Protein AF-A0A536W6Q8-F1 (afdb_monomer_lite)

pLDDT: mean 84.89, std 8.85, range [53.59, 94.88]

Radius of gyration: 23.13 Å; chains: 1; bounding box: 44×34×60 Å

Structure (mmCIF, N/CA/C/O backbone):
data_AF-A0A536W6Q8-F1
#
_entry.id   AF-A0A536W6Q8-F1
#
loop_
_atom_site.group_PDB
_atom_site.id
_atom_site.type_symbol
_atom_site.label_atom_id
_atom_site.label_alt_id
_atom_site.label_comp_id
_atom_site.label_asym_id
_atom_site.label_entity_id
_atom_site.label_seq_id
_atom_site.pdbx_PDB_ins_code
_atom_site.Cartn_x
_atom_site.Cartn_y
_atom_site.Cartn_z
_atom_site.occupancy
_atom_site.B_iso_or_equiv
_atom_site.auth_seq_id
_atom_site.auth_comp_id
_atom_site.auth_asym_id
_atom_site.auth_atom_id
_atom_site.pdbx_PDB_model_num
ATOM 1 N N . MET A 1 1 ? 20.290 -18.464 -5.940 1.00 53.59 1 MET A N 1
ATOM 2 C CA . MET A 1 1 ? 20.003 -18.425 -4.486 1.00 53.59 1 MET A CA 1
ATOM 3 C C . MET A 1 1 ? 21.215 -18.754 -3.607 1.00 53.59 1 MET A C 1
ATOM 5 O O . MET A 1 1 ? 21.251 -18.260 -2.495 1.00 53.59 1 MET A O 1
ATOM 9 N N . LEU A 1 2 ? 22.236 -19.481 -4.092 1.00 62.50 2 LEU A N 1
ATOM 10 C CA . LEU A 1 2 ? 23.472 -19.775 -3.336 1.00 62.50 2 LEU A CA 1
ATOM 11 C C . LEU A 1 2 ? 24.387 -18.564 -3.043 1.00 62.50 2 LEU A C 1
ATOM 13 O O . LEU A 1 2 ? 25.188 -18.629 -2.123 1.00 62.50 2 LEU A O 1
ATOM 17 N N . THR A 1 3 ? 24.283 -17.465 -3.799 1.00 76.50 3 THR A N 1
ATOM 18 C CA . THR A 1 3 ? 25.194 -16.304 -3.702 1.00 76.50 3 THR A CA 1
ATOM 19 C C . THR A 1 3 ? 24.616 -15.104 -2.945 1.00 76.50 3 THR A C 1
ATOM 21 O O . THR A 1 3 ? 25.265 -14.067 -2.872 1.00 76.50 3 THR A O 1
ATOM 24 N N . GLY A 1 4 ? 23.379 -15.192 -2.435 1.00 81.12 4 GLY A N 1
ATOM 25 C CA . GLY A 1 4 ? 22.700 -14.055 -1.793 1.00 81.12 4 GLY A CA 1
ATOM 26 C C . GLY A 1 4 ? 22.413 -12.864 -2.723 1.00 81.12 4 GLY A C 1
ATOM 27 O O . GLY A 1 4 ? 22.005 -11.808 -2.250 1.00 81.12 4 GLY A O 1
ATOM 28 N N . MET A 1 5 ? 22.616 -13.006 -4.041 1.00 84.25 5 MET A N 1
ATOM 29 C CA . MET A 1 5 ? 22.376 -11.916 -4.988 1.00 84.25 5 MET A CA 1
ATOM 30 C C . MET A 1 5 ? 20.895 -11.508 -5.023 1.00 84.25 5 MET A C 1
ATOM 32 O O . MET A 1 5 ? 20.028 -12.388 -5.081 1.00 84.25 5 MET A O 1
ATOM 36 N N . PRO A 1 6 ? 20.600 -10.194 -5.089 1.00 86.12 6 PRO A N 1
ATOM 37 C CA . PRO A 1 6 ? 19.252 -9.700 -5.322 1.00 86.12 6 PRO A CA 1
ATOM 38 C C . PRO A 1 6 ? 18.645 -10.323 -6.583 1.00 86.12 6 PRO A C 1
ATOM 40 O O . PRO A 1 6 ? 19.308 -10.460 -7.618 1.00 86.12 6 PRO A O 1
ATOM 43 N N . ILE A 1 7 ? 17.361 -10.674 -6.498 1.00 84.62 7 ILE A N 1
ATOM 44 C CA . ILE A 1 7 ? 16.607 -11.330 -7.577 1.00 84.62 7 ILE A CA 1
ATOM 45 C C . ILE A 1 7 ? 16.648 -10.486 -8.860 1.00 84.62 7 ILE A C 1
ATOM 47 O O . ILE A 1 7 ? 16.835 -11.028 -9.947 1.00 84.62 7 ILE A O 1
ATOM 51 N N . SER A 1 8 ? 16.567 -9.160 -8.725 1.00 84.75 8 SER A N 1
ATOM 52 C CA . SER A 1 8 ? 16.653 -8.205 -9.834 1.00 84.75 8 SER A CA 1
ATOM 53 C C . SER A 1 8 ? 17.954 -8.330 -10.627 1.00 84.75 8 SER A C 1
ATOM 55 O O . SER A 1 8 ? 17.918 -8.351 -11.856 1.00 84.75 8 SER A O 1
ATOM 57 N N . ILE A 1 9 ? 19.095 -8.473 -9.945 1.00 87.12 9 ILE A N 1
ATOM 58 C CA . ILE A 1 9 ? 20.395 -8.581 -10.613 1.00 87.12 9 ILE A CA 1
ATOM 59 C C . ILE A 1 9 ? 20.508 -9.933 -11.315 1.00 87.12 9 ILE A C 1
ATOM 61 O O . ILE A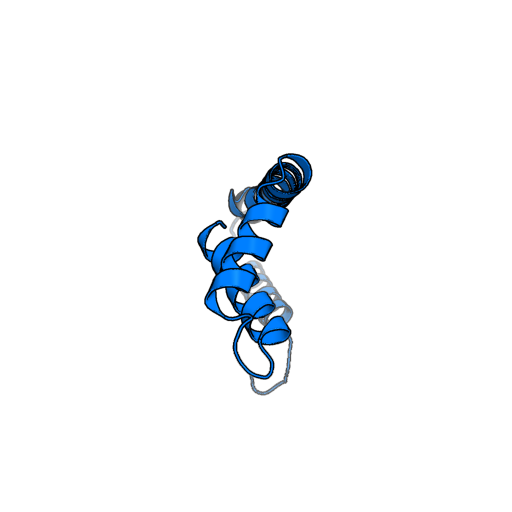 1 9 ? 20.929 -9.980 -12.464 1.00 87.12 9 ILE A O 1
ATOM 65 N N . SER A 1 10 ? 20.072 -11.024 -10.675 1.00 88.06 10 SER A N 1
ATOM 66 C CA . SER A 1 10 ? 20.105 -12.359 -11.296 1.00 88.06 10 SER A CA 1
ATOM 67 C C . SER A 1 10 ? 19.240 -12.428 -12.562 1.00 88.06 10 SER A C 1
ATOM 69 O O . SER A 1 10 ? 19.677 -12.963 -13.583 1.00 88.06 10 SER A O 1
ATOM 71 N N . LEU A 1 11 ? 18.036 -11.844 -12.525 1.00 87.50 11 LEU A N 1
ATOM 72 C CA . LEU A 1 11 ? 17.154 -11.755 -13.691 1.00 87.50 11 LEU A CA 1
ATOM 73 C C . LEU A 1 11 ? 17.764 -10.879 -14.793 1.00 87.50 11 LEU A C 1
ATOM 75 O O . LEU A 1 11 ? 17.815 -11.306 -15.944 1.00 87.50 11 LEU A O 1
ATOM 79 N N . GLY A 1 12 ? 18.290 -9.700 -14.446 1.00 86.31 12 GLY A N 1
ATOM 80 C CA . GLY A 1 12 ? 18.934 -8.804 -15.410 1.00 86.31 12 GLY A CA 1
ATOM 81 C C . GLY A 1 12 ? 20.133 -9.450 -16.109 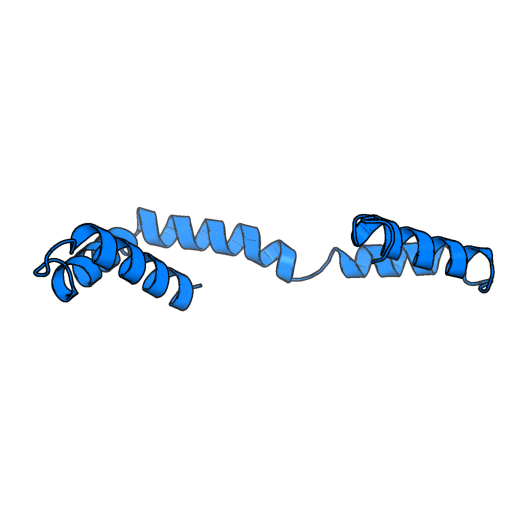1.00 86.31 12 GLY A C 1
ATOM 82 O O . GLY A 1 12 ? 20.251 -9.375 -17.329 1.00 86.31 12 GLY A O 1
ATOM 83 N N . LEU A 1 13 ? 20.983 -10.155 -15.358 1.00 86.81 13 LEU A N 1
ATOM 84 C CA . LEU A 1 13 ? 22.173 -10.827 -15.891 1.00 86.81 13 LEU A CA 1
ATOM 85 C C . LEU A 1 13 ? 21.807 -12.003 -16.805 1.00 86.81 13 LEU A C 1
ATOM 87 O O . LEU A 1 13 ? 22.457 -12.202 -17.830 1.00 86.81 13 LEU A O 1
ATOM 91 N N . THR A 1 14 ? 20.730 -12.726 -16.485 1.00 86.12 14 THR A N 1
ATOM 92 C CA . THR A 1 14 ? 20.190 -13.806 -17.330 1.00 86.12 14 THR A CA 1
ATOM 93 C C . THR A 1 14 ? 19.644 -13.254 -18.649 1.00 86.12 14 THR A C 1
ATOM 95 O O . THR A 1 14 ? 19.932 -13.791 -19.716 1.00 86.12 14 THR A O 1
ATOM 98 N N . VAL A 1 15 ? 18.901 -12.142 -18.600 1.00 84.38 15 VAL A N 1
ATOM 99 C CA . VAL A 1 15 ? 18.369 -11.481 -19.804 1.00 84.38 15 VAL A CA 1
ATOM 100 C C . VAL A 1 15 ? 19.502 -10.938 -20.677 1.00 84.38 15 VAL A C 1
ATOM 102 O O . VAL A 1 15 ? 19.476 -11.135 -21.889 1.00 84.38 15 VAL A O 1
ATOM 105 N N . LEU A 1 16 ? 20.515 -10.306 -20.075 1.00 83.62 16 LEU A N 1
ATOM 106 C CA . LEU A 1 16 ? 21.682 -9.786 -20.793 1.00 83.62 16 LEU A CA 1
ATOM 107 C C . LEU A 1 16 ? 22.494 -10.907 -21.449 1.00 83.62 16 LEU A C 1
ATOM 109 O O . LEU A 1 16 ? 22.787 -10.827 -22.639 1.00 83.62 16 LEU A O 1
ATOM 113 N N . THR A 1 17 ? 22.819 -11.974 -20.717 1.00 84.44 17 THR A N 1
ATOM 114 C CA . THR A 1 17 ? 23.561 -13.107 -21.297 1.00 84.44 17 THR A CA 1
ATOM 115 C C . THR A 1 17 ? 22.780 -13.776 -22.425 1.00 84.44 17 THR A C 1
ATOM 117 O O . THR A 1 17 ? 23.363 -14.050 -23.469 1.00 84.44 17 THR A O 1
ATOM 120 N N . TYR A 1 18 ? 21.465 -13.955 -22.286 1.00 82.56 18 TYR A N 1
ATOM 121 C CA . TYR A 1 18 ? 20.628 -14.486 -23.365 1.00 82.56 18 TYR A CA 1
ATOM 122 C C . TYR A 1 18 ? 20.629 -13.589 -24.617 1.00 82.56 18 TYR A C 1
ATOM 124 O O . TYR A 1 18 ? 20.756 -14.093 -25.736 1.00 82.56 18 TYR A O 1
ATOM 132 N N . LEU A 1 19 ? 20.541 -12.265 -24.437 1.00 80.19 19 LEU A N 1
ATOM 133 C CA . LEU A 1 19 ? 20.536 -11.304 -25.544 1.00 80.19 19 LEU A CA 1
ATOM 134 C C . LEU A 1 19 ? 21.845 -11.309 -26.338 1.00 80.19 19 LEU A C 1
ATOM 136 O O . LEU A 1 19 ? 21.810 -11.234 -27.560 1.00 80.19 19 LEU A O 1
ATOM 140 N N . PHE A 1 20 ? 22.987 -11.372 -25.649 1.00 78.56 20 PHE A N 1
ATOM 141 C CA . PHE A 1 20 ? 24.302 -11.267 -26.285 1.00 78.56 20 PHE A CA 1
ATOM 142 C C . PHE A 1 20 ? 24.867 -12.612 -26.760 1.00 78.56 20 PHE A C 1
ATOM 144 O O . PHE A 1 20 ? 25.656 -12.624 -27.701 1.00 78.56 20 PHE A O 1
ATOM 151 N N . ALA A 1 21 ? 24.493 -13.735 -26.133 1.00 79.31 21 ALA A N 1
ATOM 152 C CA . ALA A 1 21 ? 25.091 -15.041 -26.426 1.00 79.31 21 ALA A CA 1
ATOM 153 C C . ALA A 1 21 ? 24.238 -15.951 -27.327 1.00 79.31 21 ALA A C 1
ATOM 155 O O . ALA A 1 21 ? 24.803 -16.795 -28.018 1.00 79.31 21 ALA A O 1
ATOM 156 N N . MET A 1 22 ? 22.902 -15.827 -27.323 1.00 72.81 22 MET A N 1
ATOM 157 C CA . MET A 1 22 ? 22.015 -16.773 -28.028 1.00 72.81 22 MET A CA 1
ATOM 158 C C . MET A 1 22 ? 21.097 -16.148 -29.082 1.00 72.81 22 MET A C 1
ATOM 160 O O . MET A 1 22 ? 20.443 -16.887 -29.817 1.00 72.81 22 MET A O 1
ATOM 164 N N . THR A 1 23 ? 21.006 -14.821 -29.182 1.00 72.25 23 THR A N 1
ATOM 165 C CA . THR A 1 23 ? 19.983 -14.175 -30.014 1.00 72.25 23 THR A CA 1
ATOM 166 C C . THR A 1 23 ? 20.568 -13.119 -30.953 1.00 72.25 23 THR A C 1
ATOM 168 O O . THR A 1 23 ? 21.464 -12.371 -30.588 1.00 72.25 23 THR A O 1
ATOM 171 N N . SER A 1 24 ? 20.039 -13.047 -32.176 1.00 72.25 24 SER A N 1
ATOM 172 C CA . SER A 1 24 ? 20.324 -12.009 -33.185 1.00 72.25 24 SER A CA 1
ATOM 173 C C . SER A 1 24 ? 19.155 -11.026 -33.352 1.00 72.25 24 SER A C 1
ATOM 175 O O . SER A 1 24 ? 19.052 -10.301 -34.340 1.00 72.25 24 SER A O 1
ATOM 177 N N . VAL A 1 25 ? 18.230 -11.035 -32.389 1.00 69.94 25 VAL A N 1
ATOM 178 C CA . VAL A 1 25 ? 17.031 -10.197 -32.367 1.00 69.94 25 VAL A CA 1
ATOM 179 C C . VAL A 1 25 ? 17.439 -8.722 -32.274 1.00 69.94 25 VAL A C 1
ATOM 181 O O . VAL A 1 25 ? 18.262 -8.374 -31.424 1.00 69.94 25 VAL A O 1
ATOM 184 N N . PRO A 1 26 ? 16.844 -7.832 -33.091 1.00 74.75 26 PRO A N 1
ATOM 185 C CA . PRO A 1 26 ? 17.134 -6.408 -33.032 1.00 74.75 26 PRO A CA 1
ATOM 186 C C . PRO A 1 26 ? 16.856 -5.851 -31.634 1.00 74.75 26 PRO A C 1
ATOM 188 O O . PRO A 1 26 ? 15.766 -6.041 -31.084 1.00 74.75 26 PRO A O 1
ATOM 191 N N . ILE A 1 27 ? 17.818 -5.108 -31.082 1.00 74.81 27 ILE A N 1
ATOM 192 C CA . ILE A 1 27 ? 17.718 -4.454 -29.765 1.00 74.81 27 ILE A CA 1
ATOM 193 C C . ILE A 1 27 ? 16.460 -3.574 -29.672 1.00 74.81 27 ILE A C 1
ATOM 195 O O . ILE A 1 27 ? 15.854 -3.472 -28.605 1.00 74.81 27 ILE A O 1
ATOM 199 N N . GLN A 1 28 ? 15.992 -3.022 -30.797 1.00 76.69 28 GLN A N 1
ATOM 200 C CA . GLN A 1 28 ? 14.740 -2.265 -30.868 1.00 76.69 28 GLN A CA 1
ATOM 201 C C . GLN A 1 28 ? 13.519 -3.076 -30.394 1.00 76.69 28 GLN A C 1
ATOM 203 O O . GLN A 1 28 ? 12.653 -2.535 -29.712 1.00 76.69 28 GLN A O 1
ATOM 208 N N . SER A 1 29 ? 13.453 -4.380 -30.689 1.00 76.25 29 SER A N 1
ATOM 209 C CA . SER A 1 29 ? 12.330 -5.240 -30.267 1.00 76.25 29 SER A CA 1
ATOM 210 C C . SER A 1 29 ? 12.339 -5.514 -28.759 1.00 76.25 29 SER A C 1
ATOM 212 O O . SER A 1 29 ? 11.291 -5.710 -28.142 1.00 76.25 29 SER A O 1
ATOM 214 N N . VAL A 1 30 ? 13.528 -5.517 -28.155 1.00 79.38 30 VAL A N 1
ATOM 215 C CA . VAL A 1 30 ? 13.723 -5.689 -26.710 1.00 79.38 30 VAL A CA 1
ATOM 216 C C . VAL A 1 30 ? 13.337 -4.410 -25.976 1.00 79.38 30 VAL A C 1
ATOM 218 O O . VAL A 1 30 ? 12.596 -4.472 -24.997 1.00 79.38 30 VAL A O 1
ATOM 221 N N . ALA A 1 31 ? 13.760 -3.253 -26.494 1.00 78.12 31 ALA A N 1
ATOM 222 C CA . ALA A 1 31 ? 13.347 -1.951 -25.982 1.00 78.12 31 ALA A CA 1
ATOM 223 C C . ALA A 1 31 ? 11.817 -1.795 -26.015 1.00 78.12 31 ALA A C 1
ATOM 225 O O . ALA A 1 31 ? 11.225 -1.396 -25.015 1.00 78.12 31 ALA A O 1
ATOM 226 N N . LEU A 1 32 ? 11.163 -2.205 -27.109 1.00 79.62 32 LEU A N 1
ATOM 227 C CA . LEU A 1 32 ? 9.703 -2.169 -27.215 1.00 79.62 32 LEU A CA 1
ATOM 228 C C . LEU A 1 32 ? 9.025 -3.053 -26.152 1.00 79.62 32 LEU A C 1
ATOM 230 O O . LEU A 1 32 ? 8.096 -2.612 -25.482 1.00 79.62 32 LEU A O 1
ATOM 234 N N . LYS A 1 33 ? 9.523 -4.279 -25.930 1.00 77.81 33 LYS A N 1
ATOM 235 C CA . LYS A 1 33 ? 9.004 -5.173 -24.879 1.00 77.81 33 LYS A CA 1
ATOM 236 C C . LYS A 1 33 ? 9.171 -4.594 -23.474 1.00 77.81 33 LYS A C 1
ATOM 238 O O . LYS A 1 33 ? 8.248 -4.707 -22.674 1.00 77.81 33 LYS A O 1
ATOM 243 N N . LEU A 1 34 ? 10.300 -3.948 -23.186 1.00 78.06 34 LEU A N 1
ATOM 244 C CA . LEU A 1 34 ? 10.514 -3.259 -21.910 1.00 78.06 34 LEU A CA 1
ATOM 245 C C . LEU A 1 34 ? 9.524 -2.101 -21.725 1.00 78.06 34 LEU A C 1
ATOM 247 O O . LEU A 1 34 ? 8.903 -2.010 -20.671 1.00 78.06 34 LEU A O 1
ATOM 251 N N . PHE A 1 35 ? 9.302 -1.285 -22.758 1.00 76.88 35 PHE A N 1
ATOM 252 C CA . PHE A 1 35 ? 8.321 -0.194 -22.718 1.00 76.88 35 PHE A CA 1
ATOM 253 C C . PHE A 1 35 ? 6.889 -0.698 -22.515 1.00 76.88 35 PHE A C 1
ATOM 255 O O . PHE A 1 35 ? 6.208 -0.249 -21.596 1.00 76.88 35 PHE A O 1
ATOM 262 N N . THR A 1 36 ? 6.463 -1.714 -23.271 1.00 74.56 36 THR A N 1
ATOM 263 C CA . THR A 1 36 ? 5.135 -2.326 -23.069 1.00 74.56 36 THR A CA 1
ATOM 264 C C . THR A 1 36 ? 4.983 -2.988 -21.696 1.00 74.56 36 THR A C 1
ATOM 266 O O . THR A 1 36 ? 3.862 -3.218 -21.255 1.00 74.56 36 THR A O 1
ATOM 269 N N . GLY A 1 37 ? 6.084 -3.327 -21.015 1.00 67.06 37 GLY A N 1
ATOM 270 C CA . GLY A 1 37 ? 6.083 -3.829 -19.640 1.00 67.06 37 GLY A CA 1
ATOM 271 C C . GLY A 1 37 ? 5.928 -2.734 -18.580 1.00 67.06 37 GLY A C 1
ATOM 272 O O . GLY A 1 37 ? 5.469 -3.032 -17.484 1.00 67.06 37 GLY A O 1
ATOM 273 N N . ILE A 1 38 ? 6.278 -1.486 -18.902 1.00 68.81 38 ILE A N 1
ATOM 274 C CA . ILE A 1 38 ? 6.115 -0.317 -18.022 1.00 68.81 38 ILE A CA 1
ATOM 275 C C . ILE A 1 38 ? 4.709 0.279 -18.178 1.00 68.81 38 ILE A C 1
ATOM 277 O O . ILE A 1 38 ? 4.128 0.743 -17.204 1.00 68.81 38 ILE A O 1
ATOM 281 N N . GLU A 1 39 ? 4.108 0.197 -19.366 1.00 65.88 39 GLU A N 1
ATOM 282 C CA . GLU A 1 39 ? 2.717 0.608 -19.635 1.00 65.88 39 GLU A CA 1
ATOM 283 C C . GLU A 1 39 ? 1.671 -0.363 -19.047 1.00 65.88 39 GLU A C 1
ATOM 285 O O . GLU A 1 39 ? 0.657 -0.692 -19.666 1.00 65.88 39 GLU A O 1
ATOM 290 N N . ARG A 1 40 ? 1.907 -0.888 -17.843 1.00 64.44 40 ARG A N 1
ATOM 291 C CA . ARG A 1 40 ? 0.945 -1.750 -17.158 1.00 64.44 40 ARG A CA 1
ATOM 292 C C . ARG A 1 40 ? -0.054 -0.884 -16.401 1.00 64.44 40 ARG A C 1
ATOM 294 O O . ARG A 1 40 ? 0.321 0.012 -15.647 1.00 64.44 40 ARG A O 1
ATOM 301 N N . PHE A 1 41 ? -1.335 -1.215 -16.561 1.00 66.25 41 PHE A N 1
ATOM 302 C CA . PHE A 1 41 ? -2.460 -0.662 -15.797 1.00 66.25 41 PHE A CA 1
ATOM 303 C C . PHE A 1 41 ? -2.199 -0.655 -14.277 1.00 66.25 41 PHE A C 1
ATOM 305 O O . PHE A 1 41 ? -2.660 0.224 -13.558 1.00 66.25 41 PHE A O 1
ATOM 312 N N . GLU A 1 42 ? -1.373 -1.587 -13.810 1.00 77.88 42 GLU A N 1
ATOM 313 C CA . GLU A 1 42 ? -0.874 -1.705 -12.440 1.00 77.88 42 GLU A CA 1
ATOM 314 C C . GLU A 1 42 ? -0.200 -0.426 -11.915 1.00 77.88 42 GLU A C 1
ATOM 316 O O . GLU A 1 42 ? -0.448 -0.036 -10.777 1.00 77.88 42 GLU A O 1
ATOM 321 N N . ILE A 1 43 ? 0.603 0.282 -12.721 1.00 80.12 43 ILE A N 1
ATOM 322 C CA . ILE A 1 43 ? 1.268 1.517 -12.262 1.00 80.12 43 ILE A CA 1
ATOM 323 C C . ILE A 1 43 ? 0.246 2.650 -12.097 1.00 80.12 43 ILE A C 1
ATOM 325 O O . ILE A 1 43 ? 0.385 3.473 -11.192 1.00 80.12 43 ILE A O 1
ATOM 329 N N . MET A 1 44 ? -0.821 2.660 -12.908 1.00 85.06 44 MET A N 1
ATOM 330 C CA . MET A 1 44 ? -1.951 3.582 -12.738 1.00 85.06 44 MET A CA 1
ATOM 331 C C . MET A 1 44 ? -2.815 3.244 -11.516 1.00 85.06 44 MET A C 1
ATOM 333 O O . MET A 1 44 ? -3.513 4.124 -11.014 1.00 85.06 44 MET A O 1
ATOM 337 N N . ALA A 1 45 ? -2.745 2.024 -10.977 1.00 85.94 45 ALA A N 1
ATOM 338 C CA . ALA A 1 45 ? -3.454 1.684 -9.746 1.00 85.94 45 ALA A CA 1
ATOM 339 C C . ALA A 1 45 ? -2.967 2.535 -8.561 1.00 85.94 45 ALA A C 1
ATOM 341 O O . ALA A 1 45 ? -3.784 2.956 -7.752 1.00 85.94 45 ALA A O 1
ATOM 342 N N . ILE A 1 46 ? -1.673 2.875 -8.493 1.00 89.06 46 ILE A N 1
ATOM 343 C CA . ILE A 1 46 ? -1.094 3.698 -7.415 1.00 89.06 46 ILE A CA 1
ATOM 344 C C . ILE A 1 46 ? -1.762 5.086 -7.315 1.00 89.06 46 ILE A C 1
ATOM 346 O O . ILE A 1 46 ? -2.286 5.411 -6.246 1.00 89.06 46 ILE A O 1
ATOM 350 N N . PRO A 1 47 ? -1.797 5.925 -8.374 1.00 90.69 47 PRO A N 1
ATOM 351 C CA . PRO A 1 47 ? -2.461 7.221 -8.300 1.00 90.69 47 PRO A CA 1
ATOM 352 C C . PRO A 1 47 ? -3.969 7.093 -8.069 1.00 90.69 47 PRO A C 1
ATOM 354 O O . PRO A 1 47 ? -4.522 7.917 -7.343 1.00 90.69 47 PRO A O 1
ATOM 357 N N . PHE A 1 48 ? -4.637 6.065 -8.607 1.00 89.69 48 PHE A N 1
ATOM 358 C CA . PHE A 1 48 ? -6.058 5.838 -8.320 1.00 89.69 48 PHE A CA 1
ATOM 359 C C . PHE A 1 48 ? -6.311 5.459 -6.858 1.00 89.69 48 PHE A C 1
ATOM 361 O O . PHE A 1 48 ? -7.263 5.967 -6.272 1.00 89.69 48 PHE A O 1
ATOM 368 N N . PHE A 1 49 ? -5.439 4.661 -6.240 1.00 89.44 49 PHE A N 1
ATOM 369 C CA . PHE A 1 49 ? -5.512 4.323 -4.816 1.00 89.44 49 PHE A CA 1
ATOM 370 C C . PHE A 1 49 ? -5.342 5.576 -3.944 1.00 89.44 49 PHE A C 1
ATOM 372 O O . PHE A 1 49 ? -6.086 5.783 -2.986 1.00 89.44 49 PHE A O 1
ATOM 379 N N . ILE A 1 50 ? -4.408 6.464 -4.312 1.00 91.06 50 ILE A N 1
ATOM 380 C CA . ILE A 1 50 ? -4.207 7.757 -3.638 1.00 91.06 50 ILE A CA 1
ATOM 381 C C . ILE A 1 50 ? -5.445 8.652 -3.803 1.00 91.06 50 ILE A C 1
ATOM 383 O O . ILE A 1 50 ? -5.911 9.252 -2.832 1.00 91.06 50 ILE A O 1
ATOM 387 N N . LEU A 1 51 ? -6.010 8.727 -5.012 1.00 92.75 51 LEU A N 1
ATOM 388 C CA . LEU A 1 51 ? -7.212 9.512 -5.297 1.00 92.75 51 LEU A CA 1
ATOM 389 C C . LEU A 1 51 ? -8.426 8.991 -4.507 1.00 92.75 51 LEU A C 1
ATOM 391 O O . LEU A 1 51 ? -9.132 9.774 -3.871 1.00 92.75 51 LEU A O 1
ATOM 395 N N . ALA A 1 52 ? -8.634 7.672 -4.494 1.00 90.19 52 ALA A N 1
ATOM 396 C CA . ALA A 1 52 ? -9.675 7.010 -3.715 1.00 90.19 52 ALA A CA 1
ATOM 397 C C . ALA A 1 52 ? -9.481 7.242 -2.209 1.00 90.19 52 ALA A C 1
ATOM 399 O O . ALA A 1 52 ? -10.435 7.595 -1.515 1.00 90.19 52 ALA A O 1
ATOM 400 N N . GLY A 1 53 ? -8.246 7.148 -1.707 1.00 89.88 53 GLY A N 1
ATOM 401 C CA . GLY A 1 53 ? -7.906 7.470 -0.319 1.00 89.88 53 GLY A CA 1
ATOM 402 C C . GLY A 1 53 ? -8.248 8.915 0.059 1.00 89.88 53 GLY A C 1
ATOM 403 O O . GLY A 1 53 ? -8.841 9.161 1.117 1.00 89.88 53 GLY A O 1
ATOM 404 N N . ASN A 1 54 ? -7.968 9.870 -0.833 1.00 91.38 54 ASN A N 1
ATOM 405 C CA . ASN A 1 54 ? -8.365 11.266 -0.651 1.00 91.38 54 ASN A CA 1
ATOM 406 C C . ASN A 1 54 ? -9.890 11.428 -0.646 1.00 91.38 54 ASN A C 1
ATOM 408 O O . ASN A 1 54 ? -10.415 12.123 0.226 1.00 91.38 54 ASN A O 1
ATOM 412 N N . PHE A 1 55 ? -10.626 10.755 -1.535 1.00 91.81 55 PHE A N 1
ATOM 413 C CA . PHE A 1 55 ? -12.092 10.790 -1.514 1.00 91.81 55 PHE A CA 1
ATOM 414 C C . PHE A 1 55 ? -12.684 10.189 -0.237 1.00 91.81 55 PHE A C 1
ATOM 416 O O . PHE A 1 55 ? -13.591 10.782 0.348 1.00 91.81 55 PHE A O 1
ATOM 423 N N . LEU A 1 56 ? -12.161 9.060 0.243 1.00 92.12 56 LEU A N 1
ATOM 424 C CA . LEU A 1 56 ? -12.618 8.431 1.485 1.00 92.12 56 LEU A CA 1
ATOM 425 C C . LEU A 1 56 ? -12.366 9.329 2.702 1.00 92.12 56 LEU A C 1
ATOM 427 O O . LEU A 1 56 ? -13.209 9.407 3.603 1.00 92.12 56 LEU A O 1
ATOM 431 N N . THR A 1 57 ? -11.231 10.029 2.716 1.00 89.75 57 THR A N 1
ATOM 432 C CA . THR A 1 57 ? -10.846 10.929 3.809 1.00 89.75 57 THR A CA 1
ATOM 433 C C . THR A 1 57 ? -11.663 12.221 3.785 1.00 89.75 57 THR A C 1
ATOM 435 O O . THR A 1 57 ? -12.312 12.551 4.779 1.00 89.75 57 THR A O 1
ATOM 438 N N . HIS A 1 58 ? -11.708 12.922 2.648 1.00 91.62 58 HIS A N 1
ATOM 439 C CA . HIS A 1 58 ? -12.446 14.183 2.512 1.00 91.62 58 HIS A CA 1
ATOM 440 C C . HIS A 1 58 ? -13.969 13.995 2.523 1.00 91.62 58 HIS A C 1
ATOM 442 O O . HIS A 1 58 ? -14.685 14.850 3.037 1.00 91.62 58 HIS A O 1
ATOM 448 N N . GLY A 1 59 ? -14.477 12.864 2.028 1.00 89.56 59 GLY A N 1
ATOM 449 C CA . GLY A 1 59 ? -15.901 12.515 2.069 1.00 89.56 59 GLY A CA 1
ATOM 450 C C . GLY A 1 59 ? -16.400 12.060 3.447 1.00 89.56 59 GLY A C 1
ATOM 451 O O . GLY A 1 59 ? -17.579 11.749 3.606 1.00 89.56 59 GLY A O 1
ATOM 452 N N . GLY A 1 60 ? -15.519 11.971 4.451 1.00 90.44 60 GLY A N 1
ATOM 453 C CA . GLY A 1 60 ? -15.866 11.544 5.811 1.00 90.44 60 GLY A CA 1
ATOM 454 C C . GLY A 1 60 ? -16.189 10.051 5.952 1.00 90.44 60 GLY A C 1
ATOM 455 O O . GLY A 1 60 ? -16.487 9.593 7.058 1.00 90.44 60 GLY A O 1
ATOM 456 N N . VAL A 1 61 ? -16.097 9.277 4.865 1.00 91.12 61 VAL A N 1
ATOM 457 C CA . VAL A 1 61 ? -16.318 7.824 4.854 1.00 91.12 61 VAL A CA 1
ATOM 458 C C . VAL A 1 61 ? -15.286 7.131 5.738 1.00 91.12 61 VAL A C 1
ATOM 460 O O . VAL A 1 61 ? -15.658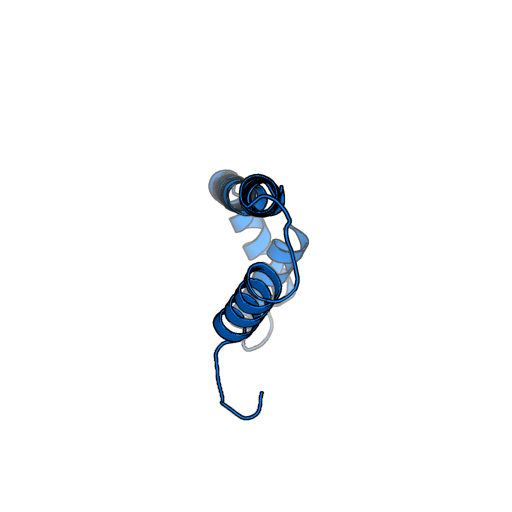 6.293 6.554 1.00 91.12 61 VAL A O 1
ATOM 463 N N . ALA A 1 62 ? -14.024 7.563 5.683 1.00 90.94 62 ALA A N 1
ATOM 464 C CA . ALA A 1 62 ? -12.960 7.014 6.514 1.00 90.94 62 ALA A CA 1
ATOM 465 C C . ALA A 1 62 ? -13.272 7.132 8.018 1.00 90.94 62 ALA A C 1
ATOM 467 O O . ALA A 1 62 ? -13.152 6.164 8.768 1.00 90.94 62 ALA A O 1
ATOM 468 N N . ARG A 1 63 ? -13.768 8.298 8.458 1.00 92.94 63 ARG A N 1
ATOM 469 C CA . ARG A 1 63 ? -14.183 8.531 9.853 1.00 92.94 63 ARG A CA 1
ATOM 470 C C . ARG A 1 63 ? -15.350 7.618 10.248 1.00 92.94 63 ARG A C 1
ATOM 472 O O . ARG A 1 63 ? -15.350 7.066 11.345 1.00 92.94 63 ARG A O 1
ATOM 479 N N . ARG A 1 64 ? -16.332 7.443 9.356 1.00 93.06 64 ARG A N 1
ATOM 480 C CA . ARG A 1 64 ? -17.485 6.552 9.579 1.00 93.06 64 ARG A CA 1
ATOM 481 C C . ARG A 1 64 ? -17.058 5.086 9.682 1.00 93.06 64 ARG A C 1
ATOM 483 O O . ARG A 1 64 ? -17.532 4.401 10.582 1.00 93.06 64 ARG A O 1
ATOM 490 N N . MET A 1 65 ? -16.134 4.631 8.834 1.00 92.06 65 MET A N 1
ATOM 491 C CA . MET A 1 65 ? -15.589 3.266 8.878 1.00 92.06 65 MET A CA 1
ATOM 492 C C . MET A 1 65 ? -14.820 2.999 10.177 1.00 92.06 65 MET A C 1
ATOM 494 O O . MET A 1 65 ? -15.021 1.958 10.796 1.00 92.06 65 MET A O 1
ATOM 498 N N . ILE A 1 66 ? -14.007 3.953 10.643 1.00 93.00 66 ILE A N 1
ATOM 499 C CA . ILE A 1 66 ? -13.291 3.834 11.926 1.00 93.00 66 ILE A CA 1
ATOM 500 C C . ILE A 1 66 ? -14.276 3.757 13.099 1.00 93.00 66 ILE A C 1
ATOM 502 O O . ILE A 1 66 ? -14.129 2.905 13.973 1.00 93.00 66 ILE A O 1
ATOM 506 N N . ASN A 1 67 ? -15.304 4.609 13.113 1.00 94.38 67 ASN A N 1
ATOM 507 C CA . ASN A 1 67 ? -16.325 4.580 14.162 1.00 94.38 67 ASN A CA 1
ATOM 508 C C . ASN A 1 67 ? -17.103 3.256 14.158 1.00 94.38 67 ASN A C 1
ATOM 510 O O . ASN A 1 67 ? -17.375 2.705 15.222 1.00 94.38 67 ASN A O 1
ATOM 514 N N . PHE A 1 68 ? -17.415 2.725 12.974 1.00 93.81 68 PHE A N 1
ATOM 515 C CA . PHE A 1 68 ? -18.050 1.419 12.820 1.00 93.81 68 PHE A CA 1
ATOM 516 C C . PHE A 1 68 ? -17.161 0.292 13.366 1.00 93.81 68 PHE A C 1
ATOM 518 O O . PHE A 1 68 ? -17.601 -0.453 14.241 1.00 93.81 68 PHE A O 1
ATOM 525 N N . ALA A 1 69 ? -15.892 0.225 12.953 1.00 94.50 69 ALA A N 1
ATOM 526 C CA . ALA A 1 69 ? -14.942 -0.766 13.461 1.00 94.50 69 ALA A CA 1
ATOM 527 C C . ALA A 1 69 ? -14.784 -0.673 14.990 1.00 94.50 69 ALA A C 1
ATOM 529 O O . ALA A 1 69 ? -14.849 -1.683 15.689 1.00 94.50 69 ALA A O 1
ATOM 530 N N . SER A 1 70 ? -14.668 0.545 15.526 1.00 94.44 70 SER A N 1
ATOM 531 C CA . SER A 1 70 ? -14.599 0.786 16.971 1.00 94.44 70 SER A CA 1
ATOM 532 C C . SER A 1 70 ? -15.873 0.346 17.699 1.00 94.44 70 SER A C 1
ATOM 534 O O . SER A 1 70 ? -15.793 -0.261 18.762 1.00 94.44 70 SER A O 1
ATOM 536 N N . SER A 1 71 ? -17.058 0.545 17.117 1.00 94.88 71 SER A N 1
ATOM 537 C CA . SER A 1 71 ? -18.311 0.082 17.730 1.00 94.88 71 SER A CA 1
ATOM 538 C C . SER A 1 71 ? -18.416 -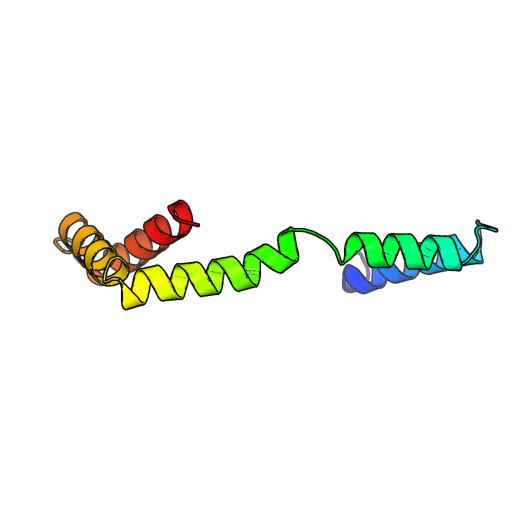1.448 17.816 1.00 94.88 71 SER A C 1
ATOM 540 O O . SER A 1 71 ? -19.015 -1.965 18.757 1.00 94.88 71 SER A O 1
ATOM 542 N N . MET A 1 72 ? -17.790 -2.178 16.887 1.00 93.50 72 MET A N 1
ATOM 543 C CA . MET A 1 72 ? -17.805 -3.644 16.876 1.00 93.50 72 MET A CA 1
ATOM 544 C C . MET A 1 72 ? -16.862 -4.253 17.919 1.00 93.50 72 MET A C 1
ATOM 546 O O . MET A 1 72 ? -17.259 -5.160 18.645 1.00 93.50 72 MET A O 1
ATOM 550 N N . VAL A 1 73 ? -15.614 -3.774 17.990 1.00 94.25 73 VAL A N 1
ATOM 551 C CA . VAL A 1 73 ? -14.547 -4.420 18.788 1.00 94.25 73 VAL A CA 1
ATOM 552 C C . VAL A 1 73 ? -13.978 -3.545 19.911 1.00 94.25 73 VAL A C 1
ATOM 554 O O . VAL A 1 73 ? -13.198 -4.023 20.732 1.00 94.25 73 VAL A O 1
ATOM 557 N N . GLY A 1 74 ? -14.393 -2.281 20.012 1.00 91.12 74 GLY A N 1
ATOM 558 C CA . GLY A 1 74 ? -13.891 -1.320 21.001 1.00 91.12 74 GLY A CA 1
ATOM 559 C C . GLY A 1 74 ? -14.273 -1.634 22.450 1.00 91.12 74 GLY A C 1
ATOM 560 O O . GLY A 1 74 ? -13.592 -1.184 23.364 1.00 91.12 74 GLY A O 1
ATOM 561 N N . HIS A 1 75 ? -15.311 -2.447 22.668 1.00 92.62 75 HIS A N 1
ATOM 562 C CA . HIS A 1 75 ? -15.765 -2.866 24.000 1.00 92.62 75 HIS A CA 1
ATOM 563 C C . HIS A 1 75 ? -14.842 -3.902 24.673 1.00 92.62 75 HIS A C 1
ATOM 565 O O . HIS A 1 75 ? -15.036 -4.228 25.842 1.00 92.62 75 HIS A O 1
ATOM 571 N N . TRP A 1 76 ? -13.867 -4.455 23.945 1.00 92.31 76 TRP A N 1
ATOM 572 C CA . TRP A 1 76 ? -12.968 -5.503 24.433 1.00 92.31 76 TRP A CA 1
ATOM 573 C C . TRP A 1 76 ? -11.676 -4.892 24.993 1.00 92.31 76 TRP A C 1
ATOM 575 O O . TRP A 1 76 ? -11.256 -3.805 24.590 1.00 92.31 76 TRP A O 1
ATOM 585 N N . ALA A 1 77 ? -11.002 -5.588 25.913 1.00 88.00 77 ALA A N 1
ATOM 586 C CA . ALA A 1 77 ? -9.694 -5.156 26.409 1.00 88.00 77 ALA A CA 1
ATOM 587 C C . ALA A 1 77 ? -8.674 -5.128 25.251 1.00 88.00 77 ALA A C 1
ATOM 589 O O . ALA A 1 77 ? -8.513 -6.115 24.538 1.00 88.00 77 ALA A O 1
ATOM 590 N N . GLY A 1 78 ? -8.013 -3.986 25.030 1.00 90.31 78 GLY A N 1
ATOM 591 C CA . GLY A 1 78 ? -7.194 -3.753 23.827 1.00 90.31 78 GLY A CA 1
ATOM 592 C C . GLY A 1 78 ? -7.993 -3.339 22.578 1.00 90.31 78 GLY A C 1
ATOM 593 O O . GLY A 1 78 ? -7.438 -3.290 21.479 1.00 90.31 78 GLY A O 1
ATOM 594 N N . GLY A 1 79 ? -9.278 -3.001 22.736 1.00 89.31 79 GLY A N 1
ATOM 595 C CA . GLY A 1 79 ? -10.233 -2.743 21.655 1.00 89.31 79 GLY A CA 1
ATOM 596 C C . GLY A 1 79 ? -9.833 -1.655 20.656 1.00 89.31 79 GLY A C 1
ATOM 597 O O . GLY A 1 79 ? -10.184 -1.761 19.488 1.00 89.31 79 GLY A O 1
ATOM 598 N N . LEU A 1 80 ? -9.031 -0.660 21.054 1.00 89.69 80 LEU A N 1
ATOM 599 C CA . LEU A 1 80 ? -8.481 0.345 20.129 1.00 89.69 80 LEU A CA 1
ATOM 600 C C . LEU A 1 80 ? -7.526 -0.264 19.089 1.00 89.69 80 LEU A C 1
ATOM 602 O O . LEU A 1 80 ? -7.579 0.106 17.918 1.00 89.69 80 LEU A O 1
ATOM 606 N N . GLY A 1 81 ? -6.681 -1.218 19.495 1.00 92.62 81 GLY A N 1
ATOM 607 C CA . GLY A 1 81 ? -5.776 -1.917 18.579 1.00 92.62 81 GLY A CA 1
ATOM 608 C C . GLY A 1 81 ? -6.540 -2.837 17.628 1.00 92.62 81 GLY A C 1
ATOM 609 O O . GLY A 1 81 ? -6.312 -2.813 16.419 1.00 92.62 81 GLY A O 1
ATOM 610 N N . LEU A 1 82 ? -7.516 -3.579 18.162 1.00 93.19 82 LEU A N 1
ATOM 611 C CA . LEU A 1 82 ? -8.406 -4.432 17.368 1.00 93.19 82 LEU A CA 1
ATOM 612 C C . LEU A 1 82 ? -9.237 -3.615 16.370 1.00 93.19 82 LEU A C 1
ATOM 614 O O . LEU A 1 82 ? -9.364 -4.008 15.211 1.00 93.19 82 LEU A O 1
ATOM 618 N N . ALA A 1 83 ? -9.750 -2.455 16.786 1.00 93.88 83 ALA A N 1
ATOM 619 C CA . ALA A 1 83 ? -10.479 -1.537 15.916 1.00 93.88 83 ALA A CA 1
ATOM 620 C C . ALA A 1 83 ? -9.591 -1.002 14.787 1.00 93.88 83 ALA A C 1
ATOM 622 O O . ALA A 1 83 ? -10.064 -0.876 13.660 1.00 93.88 83 ALA A O 1
ATOM 623 N N . GLY A 1 84 ? -8.308 -0.740 15.060 1.00 93.44 84 GLY A N 1
ATOM 624 C CA . GLY A 1 84 ? -7.332 -0.344 14.044 1.00 93.44 84 GLY A CA 1
ATOM 625 C C . GLY A 1 84 ? -7.111 -1.427 12.988 1.00 93.44 84 GLY A C 1
ATOM 626 O O . GLY A 1 84 ? -7.228 -1.151 11.796 1.00 93.44 84 GLY A O 1
ATOM 627 N N . VAL A 1 85 ? -6.867 -2.672 13.409 1.00 94.38 85 VAL A N 1
ATOM 628 C CA . VAL A 1 85 ? -6.696 -3.807 12.480 1.00 94.38 85 VAL A CA 1
ATOM 629 C C . VAL A 1 85 ? -7.963 -4.036 11.654 1.00 94.38 85 VAL A C 1
ATOM 631 O O . VAL A 1 85 ? -7.880 -4.186 10.436 1.00 94.38 85 VAL A O 1
ATOM 634 N N . MET A 1 86 ? -9.137 -3.997 12.289 1.00 93.56 86 MET A N 1
ATOM 635 C CA . MET A 1 86 ? -10.426 -4.128 11.602 1.00 93.56 86 MET A CA 1
ATOM 636 C C . MET A 1 86 ? -10.672 -2.989 10.610 1.00 93.56 86 MET A C 1
ATOM 638 O O . MET A 1 86 ? -11.107 -3.242 9.491 1.00 93.56 86 MET A O 1
ATOM 642 N N . ALA A 1 87 ? -10.362 -1.743 10.975 1.00 92.81 87 ALA A N 1
ATOM 643 C CA . ALA A 1 87 ? -10.471 -0.613 10.060 1.00 92.81 87 ALA A CA 1
ATOM 644 C C . ALA A 1 87 ? -9.547 -0.795 8.846 1.00 92.81 87 ALA A C 1
ATOM 646 O O . ALA A 1 87 ? -10.006 -0.645 7.716 1.00 92.81 87 ALA A O 1
ATOM 647 N N . CYS A 1 88 ? -8.286 -1.193 9.052 1.00 92.38 88 CYS A N 1
ATOM 648 C CA . CYS A 1 88 ? -7.356 -1.499 7.961 1.00 92.38 88 CYS A CA 1
ATOM 649 C C . CYS A 1 88 ? -7.880 -2.615 7.047 1.00 92.38 88 CYS A C 1
ATOM 651 O O . CYS A 1 88 ? -7.818 -2.479 5.828 1.00 92.38 88 CYS A O 1
ATOM 653 N N . ALA A 1 89 ? -8.436 -3.688 7.616 1.00 93.88 89 ALA A N 1
ATOM 654 C CA . ALA A 1 89 ? -9.031 -4.774 6.841 1.00 93.88 89 ALA A CA 1
ATOM 655 C C . ALA A 1 89 ? -10.229 -4.297 6.000 1.00 93.88 89 ALA A C 1
ATOM 657 O O . ALA A 1 89 ? -10.354 -4.679 4.839 1.00 93.88 89 ALA A O 1
ATOM 658 N N . LEU A 1 90 ? -11.074 -3.416 6.547 1.00 91.94 90 LEU A N 1
ATOM 659 C CA . LEU A 1 90 ? -12.194 -2.819 5.813 1.00 91.94 90 LEU A CA 1
ATOM 660 C C . LEU A 1 90 ? -11.719 -1.913 4.666 1.00 91.94 90 LEU A C 1
ATOM 662 O O . LEU A 1 90 ? -12.299 -1.959 3.584 1.00 91.94 90 LEU A O 1
ATOM 666 N N . PHE A 1 91 ? -10.661 -1.121 4.865 1.00 89.00 91 PHE A N 1
ATOM 667 C CA . PHE A 1 91 ? -10.057 -0.334 3.782 1.00 89.00 91 PHE A CA 1
ATOM 668 C C . PHE A 1 91 ? -9.398 -1.212 2.716 1.00 89.00 91 PHE A C 1
ATOM 670 O O . PHE A 1 91 ? -9.467 -0.872 1.541 1.00 89.00 91 PHE A O 1
ATOM 677 N N . ALA A 1 92 ? -8.798 -2.341 3.101 1.00 8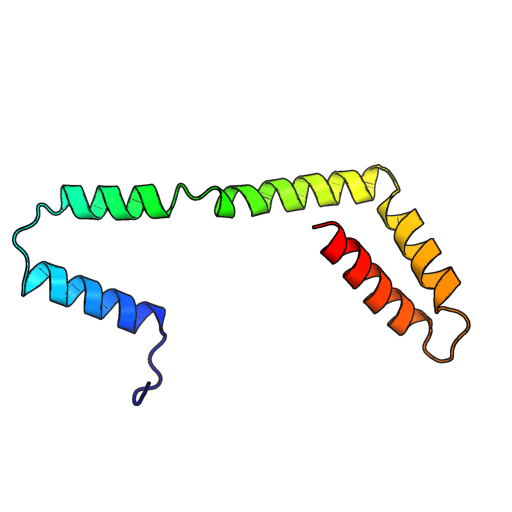8.69 92 ALA A N 1
ATOM 678 C CA . ALA A 1 92 ? -8.213 -3.292 2.161 1.00 88.69 92 ALA A CA 1
ATOM 679 C C . ALA A 1 92 ? -9.280 -4.038 1.341 1.00 88.69 92 ALA A C 1
ATOM 681 O O . ALA A 1 92 ? -9.079 -4.248 0.156 1.00 88.69 92 ALA A O 1
ATOM 682 N N . ALA A 1 93 ? -10.427 -4.389 1.935 1.00 88.06 93 ALA A N 1
ATOM 683 C CA . ALA A 1 93 ? -11.581 -4.932 1.202 1.00 88.06 93 ALA A CA 1
ATOM 684 C C . ALA A 1 93 ? -12.247 -3.889 0.278 1.00 88.06 93 ALA A C 1
ATOM 686 O O . ALA A 1 93 ? -12.880 -4.240 -0.713 1.00 88.06 93 ALA A O 1
ATOM 687 N N . VAL A 1 94 ? -12.075 -2.613 0.638 1.00 84.00 94 VAL A N 1
ATOM 688 C CA . VAL A 1 94 ? -12.238 -1.399 -0.175 1.00 84.00 94 VAL A CA 1
ATOM 689 C C . VAL A 1 94 ? -11.550 -1.445 -1.551 1.00 84.00 94 VAL A C 1
ATOM 691 O O . VAL A 1 94 ? -12.074 -1.060 -2.596 1.00 84.00 94 VAL A O 1
ATOM 694 N N . SER A 1 95 ? -10.264 -1.797 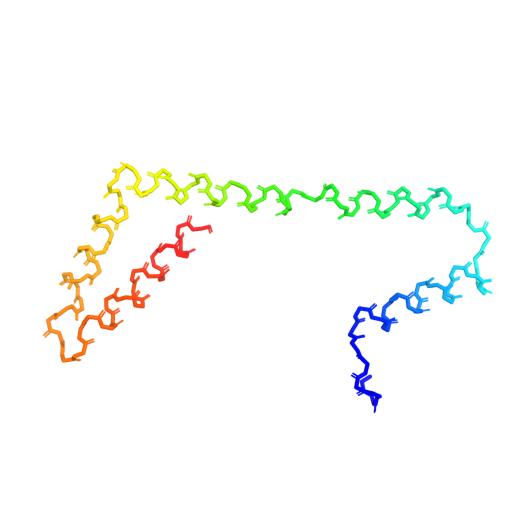-1.399 1.00 73.00 95 SER A N 1
ATOM 695 C CA . SER A 1 95 ? -9.087 -1.504 -2.221 1.00 73.00 95 SER A CA 1
ATOM 696 C C . SER A 1 95 ? -8.998 -2.275 -3.539 1.00 73.00 95 SER A C 1
ATOM 698 O O . SER A 1 95 ? -8.952 -3.517 -3.436 1.00 73.00 95 SER A O 1
#

Foldseek 3Di:
DVPPDDPVVVVVVVVVCCPPPPDPDPVVVVVVVVVVVVPDVVVVVVVVLVVVVVCCVVVCVLVVLLVVLCVVQVVDDVSNVSSVVSSVVVVVVVD

Secondary structure (DSSP, 8-state):
-TT---HHHHHHHHHHHHHHHT----HHHHHHHHHHHHS-HHHHHHHHHHHHHHHHHHTTHHHHHHHHHHHHHTTSTTHHHHHHHHHHHHHHHH-

Sequence (95 aa):
MLTGMPISISLGLTVLTYLFAMTSVPIQSVALKLFTGIERFEIMAIPFFILAGNFLTHGGVARRMINFASSMVGHWAGGLGLAGVMACALFAAVS